Protein AF-A0AAV6B3M3-F1 (afdb_monomer_lite)

Secondary structure (DSSP, 8-state):
------------------PPPHHHHHHHHHHHHHTTS-SEEEPPPTT-B-TTT--BHHHHHHHHS--GGGTT--SS--EEE-SSTT-S--EEEEEHHHHHHHHTT--S-TTHHHHHHHHHHHHTTTTT---

Radius of gyration: 25.44 Å; chains: 1; bounding box: 55×63×88 Å

Structure (mmCIF, N/CA/C/O backbone):
data_AF-A0AAV6B3M3-F1
#
_entry.id   AF-A0AAV6B3M3-F1
#
loop_
_atom_site.group_PDB
_atom_site.id
_atom_site.type_symbol
_atom_site.label_atom_id
_atom_site.label_alt_id
_atom_site.label_comp_id
_atom_site.label_asym_id
_atom_site.label_entity_id
_atom_site.label_seq_id
_atom_site.pdbx_PDB_ins_code
_atom_site.Cartn_x
_atom_site.Cartn_y
_atom_site.Cartn_z
_atom_site.occupancy
_atom_site.B_iso_or_equiv
_atom_site.auth_seq_id
_atom_site.auth_comp_id
_atom_site.auth_asym_id
_atom_site.auth_atom_id
_atom_site.pdbx_PDB_model_num
ATOM 1 N N . MET A 1 1 ? -38.667 48.961 50.656 1.00 44.16 1 MET A N 1
ATOM 2 C CA . MET A 1 1 ? -38.191 49.709 49.470 1.00 44.16 1 MET A CA 1
ATOM 3 C C . MET A 1 1 ? -36.756 50.089 49.810 1.00 44.16 1 MET A C 1
ATOM 5 O O . MET A 1 1 ? -36.588 50.771 50.799 1.00 44.16 1 MET A O 1
ATOM 9 N N . SER A 1 2 ? -35.679 49.571 49.235 1.00 41.44 2 SER A N 1
ATOM 10 C CA . SER A 1 2 ? -35.444 49.052 47.895 1.00 41.44 2 SER A CA 1
ATOM 11 C C . SER A 1 2 ? -34.224 48.116 47.917 1.00 41.44 2 SER A C 1
ATOM 13 O O . SER A 1 2 ? -33.424 48.138 48.847 1.00 41.44 2 SER A O 1
ATOM 15 N N . ARG A 1 3 ? -34.159 47.268 46.889 1.00 46.53 3 ARG A N 1
ATOM 16 C CA . ARG A 1 3 ? -33.152 46.242 46.577 1.00 46.53 3 ARG A CA 1
ATOM 17 C C . ARG A 1 3 ? -31.728 46.810 46.548 1.00 46.53 3 ARG A C 1
ATOM 19 O O . ARG A 1 3 ? -31.573 47.942 46.113 1.00 46.53 3 ARG A O 1
ATOM 26 N N . THR A 1 4 ? -30.714 45.991 46.835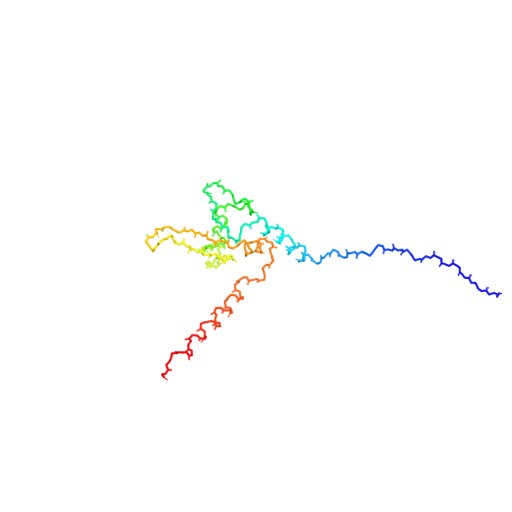 1.00 49.25 4 THR A N 1
ATOM 27 C CA . THR A 1 4 ? -29.681 45.622 45.841 1.00 49.25 4 THR A CA 1
ATOM 28 C C . THR A 1 4 ? -28.984 44.336 46.303 1.00 49.25 4 THR A C 1
ATOM 30 O O . THR A 1 4 ? -28.339 44.311 47.347 1.00 49.25 4 THR A O 1
ATOM 33 N N . SER A 1 5 ? -29.184 43.264 45.535 1.00 44.41 5 SER A N 1
ATOM 34 C CA . SER A 1 5 ? -28.518 41.970 45.676 1.00 44.41 5 SER A CA 1
ATOM 35 C C . SER A 1 5 ? -27.031 42.095 45.351 1.00 44.41 5 SER A C 1
ATOM 37 O O . SER A 1 5 ? -26.671 42.713 44.352 1.00 44.41 5 SER A O 1
ATOM 39 N N . ILE A 1 6 ? -26.185 41.468 46.163 1.00 54.38 6 ILE A N 1
ATOM 40 C CA . ILE A 1 6 ? -24.792 41.178 45.827 1.00 54.38 6 ILE A CA 1
ATOM 41 C C . ILE A 1 6 ? -24.769 39.690 45.481 1.00 54.38 6 ILE A C 1
ATOM 43 O O . ILE A 1 6 ? -24.697 38.845 46.369 1.00 54.38 6 ILE A O 1
ATOM 47 N N . GLU A 1 7 ? -24.913 39.368 44.199 1.00 45.56 7 GLU A N 1
ATOM 48 C CA . GLU A 1 7 ? -24.691 38.017 43.684 1.00 45.56 7 GLU A CA 1
ATOM 49 C C . GLU A 1 7 ? -23.317 38.005 43.012 1.00 45.56 7 GLU A C 1
ATOM 51 O O . GLU A 1 7 ? -23.137 38.468 41.891 1.00 45.56 7 GLU A O 1
ATOM 56 N N . HIS A 1 8 ? -22.317 37.528 43.750 1.00 45.47 8 HIS A N 1
ATOM 57 C CA . HIS A 1 8 ? -21.069 37.046 43.174 1.00 45.47 8 HIS A CA 1
ATOM 58 C C . HIS A 1 8 ? -21.278 35.570 42.849 1.00 45.47 8 HIS A C 1
ATOM 60 O O . HIS A 1 8 ? -21.115 34.725 43.725 1.00 45.47 8 HIS A O 1
ATOM 66 N N . THR A 1 9 ? -21.654 35.233 41.619 1.00 52.44 9 THR A N 1
ATOM 67 C CA . THR A 1 9 ? -21.505 33.865 41.106 1.00 52.44 9 THR A CA 1
ATOM 68 C C . THR A 1 9 ? -21.424 33.898 39.590 1.00 52.44 9 THR A C 1
ATOM 70 O O . THR A 1 9 ? -22.423 33.751 38.902 1.00 52.44 9 THR A O 1
ATOM 73 N N . GLU A 1 10 ? -20.214 34.022 39.063 1.00 44.97 10 GLU A N 1
ATOM 74 C CA . GLU A 1 10 ? -19.910 33.471 37.747 1.00 44.97 10 GLU A CA 1
ATOM 75 C C . GLU A 1 10 ? -18.698 32.571 37.943 1.00 44.97 10 GLU A C 1
ATOM 77 O O . GLU A 1 10 ? -17.552 33.011 38.042 1.00 44.97 10 GLU A O 1
ATOM 82 N N . GLY A 1 11 ? -18.998 31.285 38.145 1.00 43.50 11 GLY A N 1
ATOM 83 C CA . GLY A 1 11 ? -18.007 30.230 38.108 1.00 43.50 11 GLY A CA 1
ATOM 84 C C . GLY A 1 11 ? -17.273 30.326 36.782 1.00 43.50 11 GLY A C 1
ATOM 85 O O . GLY A 1 11 ? -17.884 30.232 35.720 1.00 43.50 11 GLY A O 1
ATOM 86 N N . ASN A 1 12 ? -15.962 30.525 36.861 1.00 48.09 12 ASN A N 1
ATOM 87 C CA . ASN A 1 12 ? -15.066 30.386 35.730 1.00 48.09 12 ASN A CA 1
ATOM 88 C C . ASN A 1 12 ? -15.020 28.887 35.401 1.00 48.09 12 ASN A C 1
ATOM 90 O O . ASN A 1 12 ? -14.160 28.146 35.876 1.00 48.09 12 ASN A O 1
ATOM 94 N N . GLY A 1 13 ? -16.064 28.423 34.714 1.00 46.06 13 GLY A N 1
ATOM 95 C CA . GLY A 1 13 ? -16.095 27.131 34.067 1.00 46.06 13 GLY A CA 1
ATOM 96 C C . GLY A 1 13 ? -14.973 27.149 33.055 1.00 46.06 13 GLY A C 1
ATOM 97 O O . GLY A 1 13 ? -15.051 27.861 32.055 1.00 46.06 13 GLY A O 1
ATOM 98 N N . ASP A 1 14 ? -13.918 26.412 33.388 1.00 50.50 14 ASP A N 1
ATOM 99 C CA . ASP A 1 14 ? -12.892 25.938 32.473 1.00 50.50 14 ASP A CA 1
ATOM 100 C C . ASP A 1 14 ? -13.512 25.777 31.077 1.00 50.50 14 ASP A C 1
ATOM 102 O O . ASP A 1 14 ? -14.523 25.064 30.959 1.00 50.50 14 ASP A O 1
ATOM 106 N N . PRO A 1 15 ? -13.026 26.496 30.042 1.00 53.00 15 PRO A N 1
ATOM 107 C CA . PRO A 1 15 ? -13.567 26.332 28.712 1.00 53.00 15 PRO A CA 1
ATOM 108 C C . PRO A 1 15 ? -13.314 24.879 28.371 1.00 53.00 15 PRO A C 1
ATOM 110 O O . PRO A 1 15 ? -12.180 24.494 28.110 1.00 53.00 15 PRO A O 1
ATOM 113 N N . THR A 1 16 ? -14.380 24.081 28.425 1.00 51.50 16 THR A N 1
ATOM 114 C CA . THR A 1 16 ? -14.425 22.730 27.898 1.00 51.50 16 THR A CA 1
ATOM 115 C C . THR A 1 16 ? -13.885 22.844 26.486 1.00 51.50 16 THR A C 1
ATOM 117 O O . THR A 1 16 ? -14.589 23.260 25.564 1.00 51.50 16 THR A O 1
ATOM 120 N N . ILE A 1 17 ? -12.590 22.560 26.341 1.00 54.56 17 ILE A N 1
ATOM 121 C CA . ILE A 1 17 ? -11.935 22.352 25.069 1.00 54.56 17 ILE A CA 1
ATOM 122 C C . ILE A 1 17 ? -12.658 21.117 24.580 1.00 54.56 17 ILE A C 1
ATOM 124 O O . ILE A 1 17 ? -12.358 20.004 25.017 1.00 54.56 17 ILE A O 1
ATOM 128 N N . ALA A 1 18 ? -13.708 21.333 23.784 1.00 54.00 18 ALA A N 1
ATOM 129 C CA . ALA A 1 18 ? -14.391 20.257 23.104 1.00 54.00 18 ALA A CA 1
ATOM 130 C C . ALA A 1 18 ? -13.275 19.379 22.535 1.00 54.00 18 ALA A C 1
ATOM 132 O O . ALA A 1 18 ? -12.373 19.931 21.886 1.00 54.00 18 ALA A O 1
ATOM 133 N N . PRO A 1 19 ? -13.242 18.070 22.860 1.00 57.53 19 PRO A N 1
ATOM 134 C CA . PRO A 1 19 ? -12.209 17.210 22.319 1.00 57.53 19 PRO A CA 1
ATOM 135 C C . PRO A 1 19 ? -12.196 17.471 20.813 1.00 57.53 19 PRO A C 1
ATOM 137 O O . PRO A 1 19 ? -13.285 17.551 20.227 1.00 57.53 19 PRO A O 1
ATOM 140 N N . PRO A 1 20 ? -11.017 17.706 20.204 1.00 58.81 20 PRO A N 1
ATOM 141 C CA . PRO A 1 20 ? -10.959 18.016 1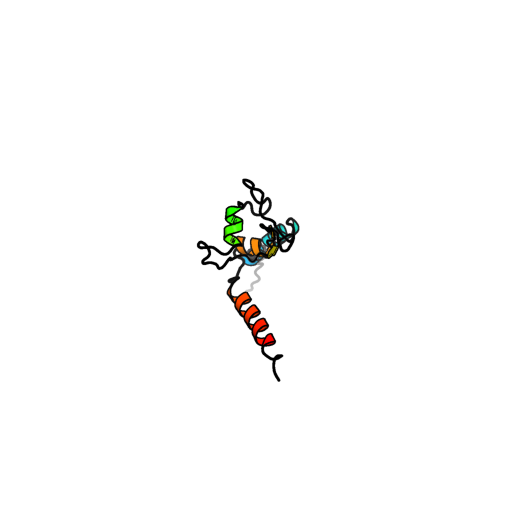8.788 1.00 58.81 20 PRO A CA 1
ATOM 142 C C . PRO A 1 20 ? -11.820 16.999 18.019 1.00 58.81 20 PRO A C 1
ATOM 144 O O . PRO A 1 20 ? -11.966 15.853 18.462 1.00 58.81 20 PRO A O 1
ATOM 147 N N . PRO A 1 21 ? -12.483 17.385 16.924 1.00 63.62 21 PRO A N 1
ATOM 148 C CA . PRO A 1 21 ? -13.224 16.408 16.139 1.00 63.62 21 PRO A CA 1
ATOM 149 C C . PRO A 1 21 ? -12.251 15.287 15.769 1.00 63.62 21 PRO A C 1
ATOM 151 O O . PRO A 1 21 ? -11.168 15.607 15.294 1.00 63.62 21 PRO A O 1
ATOM 154 N N . LEU A 1 22 ? -12.626 14.017 15.997 1.00 65.31 22 LEU A N 1
ATOM 155 C CA . LEU A 1 22 ? -11.762 12.814 15.940 1.00 65.31 22 LEU A CA 1
ATOM 156 C C . LEU A 1 22 ? -10.751 12.794 14.777 1.00 65.31 22 LEU A C 1
ATOM 158 O O . LEU A 1 22 ? -9.664 12.235 14.888 1.00 65.31 22 LEU A O 1
ATOM 162 N N . GLN A 1 23 ? -11.113 13.423 13.665 1.00 64.38 23 GLN A N 1
ATOM 163 C CA . GLN A 1 23 ? -10.295 13.615 12.478 1.00 64.38 23 GLN A CA 1
ATOM 164 C C . GLN A 1 23 ? -9.022 14.453 12.710 1.00 64.38 23 GLN A C 1
ATOM 166 O O . GLN A 1 23 ? -7.977 14.110 12.169 1.00 64.38 23 GLN A O 1
ATOM 171 N N . ILE A 1 24 ? -9.069 15.505 13.537 1.00 68.06 24 ILE A N 1
ATOM 172 C CA . ILE A 1 24 ? -7.904 16.332 13.894 1.00 68.06 24 ILE A CA 1
ATOM 173 C C . ILE A 1 24 ? -6.897 15.521 14.720 1.00 68.06 24 ILE A C 1
ATOM 175 O O . ILE A 1 24 ? -5.700 15.600 14.455 1.00 68.06 24 ILE A O 1
ATOM 179 N N . GLN A 1 25 ? -7.349 14.709 15.683 1.00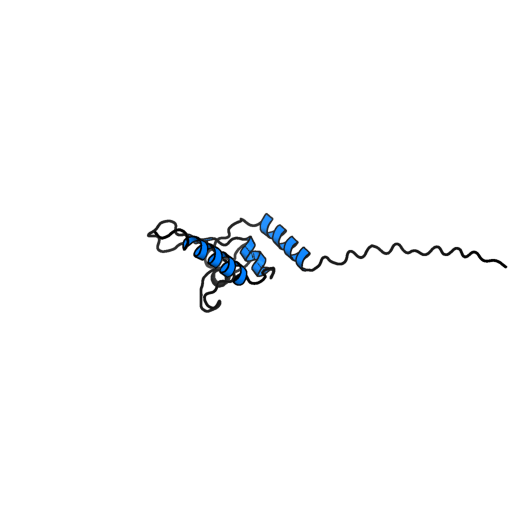 75.44 25 GLN A N 1
ATOM 180 C CA . GLN A 1 25 ? -6.445 13.838 16.447 1.00 75.44 25 GLN A CA 1
ATOM 181 C C . GLN A 1 25 ? -5.751 12.831 15.538 1.00 75.44 25 GLN A C 1
ATOM 183 O O . GLN A 1 25 ? -4.562 12.573 15.689 1.00 75.44 25 GLN A O 1
ATOM 188 N N . LEU A 1 26 ? -6.488 12.277 14.583 1.00 80.19 26 LEU A N 1
ATOM 189 C CA . LEU A 1 26 ? -6.001 11.223 13.710 1.00 80.19 26 LEU A CA 1
ATOM 190 C C . LEU A 1 26 ? -5.028 11.755 12.643 1.00 80.19 26 LEU A C 1
ATOM 192 O O . LEU A 1 26 ? -4.032 11.101 12.340 1.00 80.19 26 LEU A O 1
ATOM 196 N N . GLU A 1 27 ? -5.257 12.967 12.131 1.00 82.31 27 GLU A N 1
ATOM 197 C CA . GLU A 1 27 ? -4.282 13.701 11.308 1.00 82.31 27 GLU A CA 1
ATOM 198 C C . GLU A 1 27 ? -3.027 14.077 12.125 1.00 82.31 27 GLU A C 1
ATOM 200 O O . GLU A 1 27 ? -1.906 13.956 11.631 1.00 82.31 27 GLU A O 1
ATOM 205 N N . GLY A 1 28 ? -3.180 14.433 13.406 1.00 84.50 28 GLY A N 1
ATOM 206 C CA . GLY A 1 28 ? -2.048 14.636 14.315 1.00 84.50 28 GLY A CA 1
ATOM 207 C C . GLY A 1 28 ? -1.218 13.364 14.519 1.00 84.50 28 GLY A C 1
ATOM 208 O O . GLY A 1 28 ? 0.010 13.398 14.424 1.00 84.50 28 GLY A O 1
ATOM 209 N N . GLU A 1 29 ? -1.865 12.220 14.742 1.00 85.06 29 GLU A N 1
ATOM 210 C CA . GLU A 1 29 ? -1.198 10.915 14.835 1.00 85.06 29 GLU A CA 1
ATOM 211 C C . GLU A 1 29 ? -0.463 10.556 13.535 1.00 85.06 29 GLU A C 1
ATOM 213 O O . GLU A 1 29 ? 0.681 10.089 13.571 1.00 85.06 29 GLU A O 1
ATOM 218 N N . LEU A 1 30 ? -1.077 10.830 12.378 1.00 87.81 30 LEU A N 1
ATOM 219 C CA . LEU A 1 30 ? -0.440 10.652 11.077 1.00 87.81 30 LEU A CA 1
ATOM 220 C C . LEU A 1 30 ? 0.862 11.458 10.986 1.00 87.81 30 LEU A C 1
ATOM 222 O O . LEU A 1 30 ? 1.902 10.889 10.651 1.00 87.81 30 LEU A O 1
ATOM 226 N N . GLU A 1 31 ? 0.838 12.747 11.326 1.00 89.44 31 GLU A N 1
ATOM 227 C CA . GLU A 1 31 ? 2.028 13.606 11.299 1.00 89.44 31 GLU A CA 1
ATOM 228 C C . GLU A 1 31 ? 3.147 13.060 12.204 1.00 89.44 31 GLU A C 1
ATOM 230 O O . GLU A 1 31 ? 4.304 12.934 11.783 1.00 89.44 31 GLU A O 1
ATOM 235 N N . HIS A 1 32 ? 2.805 12.651 13.430 1.00 90.56 32 HIS A N 1
ATOM 236 C CA . HIS A 1 32 ? 3.762 12.089 14.389 1.00 90.56 32 HIS A CA 1
ATOM 237 C C . HIS A 1 32 ? 4.402 10.784 13.900 1.00 90.56 32 HIS A C 1
ATOM 239 O O . HIS A 1 32 ? 5.581 10.515 14.174 1.00 90.56 32 HIS A O 1
ATOM 245 N N . VAL A 1 33 ? 3.646 9.944 13.192 1.00 89.56 33 VAL A N 1
ATOM 246 C CA . VAL A 1 33 ? 4.176 8.724 12.575 1.00 89.56 33 VAL A CA 1
ATOM 247 C C . VAL A 1 33 ? 5.075 9.068 11.389 1.00 89.56 33 VAL A C 1
ATOM 249 O O . VAL A 1 33 ? 6.197 8.561 11.317 1.00 89.56 33 VAL A O 1
ATOM 252 N N . LEU A 1 34 ? 4.639 9.956 10.492 1.00 91.25 34 LEU A N 1
ATOM 253 C CA . LEU A 1 34 ? 5.398 10.328 9.293 1.00 91.25 34 LEU A CA 1
ATOM 254 C C . LEU A 1 34 ? 6.723 11.013 9.620 1.00 91.25 34 LEU A C 1
ATOM 256 O O . LEU A 1 34 ? 7.719 10.739 8.960 1.00 91.25 34 LEU A O 1
ATOM 260 N N . LYS A 1 35 ? 6.787 11.806 10.693 1.00 94.00 35 LYS A N 1
ATOM 261 C CA . LYS A 1 35 ? 8.036 12.427 11.159 1.00 94.00 35 LYS A CA 1
ATOM 262 C C . LYS A 1 35 ? 9.118 11.412 11.552 1.00 94.00 35 LYS A C 1
ATOM 264 O O . LYS A 1 35 ? 10.305 11.717 11.482 1.00 94.00 35 LYS A O 1
ATOM 269 N N . ARG A 1 36 ? 8.722 10.211 11.987 1.00 92.69 36 ARG A N 1
ATOM 270 C CA . ARG A 1 36 ? 9.633 9.138 12.436 1.00 92.69 36 ARG A CA 1
ATOM 271 C C . ARG A 1 36 ? 9.861 8.061 11.377 1.00 92.69 36 ARG A C 1
ATOM 273 O O . ARG A 1 36 ? 10.709 7.192 11.565 1.00 92.69 36 ARG A O 1
ATOM 280 N N . CYS A 1 37 ? 9.103 8.098 10.287 1.00 91.69 37 CYS A N 1
ATOM 281 C CA . CYS A 1 37 ? 9.081 7.087 9.243 1.00 91.69 37 CYS A CA 1
ATOM 282 C C . CYS A 1 37 ? 9.771 7.622 7.977 1.00 91.69 37 CYS A C 1
ATOM 284 O O . CYS A 1 37 ? 9.589 8.787 7.629 1.00 91.69 37 CYS A O 1
ATOM 286 N N . PRO A 1 38 ? 10.548 6.812 7.237 1.00 95.12 38 PRO A N 1
ATOM 287 C CA . PRO A 1 38 ? 11.028 7.236 5.929 1.00 95.12 38 PRO A CA 1
ATOM 288 C C . PRO A 1 38 ? 9.848 7.491 4.969 1.00 95.12 38 PRO A C 1
ATOM 290 O O . PRO A 1 38 ? 8.821 6.817 5.065 1.00 95.12 38 PRO A O 1
ATOM 293 N N . PRO A 1 39 ? 10.003 8.386 3.975 1.00 93.88 39 PRO A N 1
ATOM 294 C CA . PRO A 1 39 ? 8.923 8.732 3.044 1.00 93.88 39 PRO A CA 1
ATOM 295 C C . PRO A 1 39 ? 8.443 7.532 2.219 1.00 93.88 39 PRO A C 1
ATOM 297 O O . PRO A 1 39 ? 7.271 7.447 1.854 1.00 93.88 39 PRO A O 1
ATOM 300 N N . PHE A 1 40 ? 9.343 6.580 1.955 1.00 95.06 40 PHE A N 1
ATOM 301 C CA . PHE A 1 40 ? 9.030 5.325 1.288 1.00 95.06 40 PHE A CA 1
ATOM 302 C C . PHE A 1 40 ? 9.433 4.144 2.162 1.00 95.06 40 PHE A C 1
ATOM 304 O O . PHE A 1 40 ? 10.597 3.969 2.524 1.00 95.06 40 PHE A O 1
ATOM 311 N N . LEU A 1 41 ? 8.457 3.291 2.435 1.00 94.56 41 LEU A N 1
ATOM 312 C CA . LEU A 1 41 ? 8.630 2.001 3.065 1.00 94.56 41 LEU A CA 1
ATOM 313 C C . LEU A 1 41 ? 8.902 0.929 2.017 1.00 94.56 41 LEU A C 1
ATOM 315 O O . LEU A 1 41 ? 8.408 0.963 0.890 1.00 94.56 41 LEU A O 1
ATOM 319 N N . THR A 1 42 ? 9.686 -0.059 2.418 1.00 94.56 42 THR A N 1
ATOM 320 C CA . THR A 1 42 ? 9.977 -1.240 1.609 1.00 94.56 42 THR A CA 1
ATOM 321 C C . THR A 1 42 ? 9.352 -2.451 2.279 1.00 94.56 42 THR A C 1
ATOM 323 O O . THR A 1 42 ? 9.073 -2.435 3.481 1.00 94.56 42 THR A O 1
ATOM 326 N N . LEU A 1 43 ? 9.098 -3.511 1.511 1.00 93.81 43 LEU A N 1
ATOM 327 C CA . LEU A 1 43 ? 8.600 -4.741 2.115 1.00 93.81 43 LEU A CA 1
ATOM 328 C C . LEU A 1 43 ? 9.636 -5.299 3.101 1.00 93.81 43 LEU A C 1
ATOM 330 O O . LEU A 1 43 ? 10.812 -5.407 2.741 1.00 93.81 43 LEU A O 1
ATOM 334 N N . PRO A 1 44 ? 9.211 -5.715 4.307 1.00 93.06 44 PRO A N 1
ATOM 335 C CA . PRO A 1 44 ? 10.115 -6.327 5.262 1.00 93.06 44 PRO A CA 1
ATOM 336 C C . PRO A 1 44 ? 10.715 -7.626 4.699 1.00 93.06 44 PRO A C 1
ATOM 338 O O . PRO A 1 44 ? 10.193 -8.252 3.757 1.00 93.06 44 PRO A O 1
ATOM 341 N N . LYS A 1 45 ? 11.838 -8.046 5.290 1.00 89.31 45 LYS A N 1
ATOM 342 C CA . LYS A 1 45 ? 12.428 -9.357 5.010 1.00 89.31 45 LYS A CA 1
ATOM 343 C C . LYS A 1 45 ? 11.414 -10.457 5.343 1.00 89.31 45 LYS A C 1
ATOM 345 O O . LYS A 1 45 ? 10.425 -10.244 6.047 1.00 89.31 45 LYS A O 1
ATOM 350 N N . ALA A 1 46 ? 11.620 -11.637 4.764 1.00 86.88 46 ALA A N 1
ATOM 351 C CA . ALA A 1 46 ? 10.789 -12.784 5.102 1.00 86.88 46 ALA A CA 1
ATOM 352 C C . ALA A 1 46 ? 10.813 -13.003 6.624 1.00 86.88 46 ALA A C 1
ATOM 354 O O . ALA A 1 46 ? 11.861 -12.846 7.246 1.00 86.88 46 ALA A O 1
ATOM 355 N N . LEU A 1 47 ? 9.653 -13.331 7.199 1.00 87.62 47 LEU A N 1
ATOM 356 C CA . LEU A 1 47 ? 9.462 -13.578 8.634 1.00 87.62 47 LEU A CA 1
ATOM 357 C C . LEU A 1 47 ? 9.699 -12.371 9.566 1.00 87.62 47 LEU A C 1
ATOM 359 O O . LEU A 1 47 ? 9.603 -12.530 10.778 1.00 87.62 47 LEU A O 1
ATOM 363 N N . THR A 1 48 ? 9.933 -11.161 9.043 1.00 92.94 48 THR A N 1
ATOM 364 C CA . THR A 1 48 ? 10.023 -9.940 9.861 1.00 92.94 48 THR A CA 1
ATOM 365 C C . THR A 1 48 ? 8.797 -9.045 9.669 1.00 92.94 48 THR A C 1
ATOM 367 O O . THR A 1 48 ? 8.133 -9.076 8.628 1.00 92.94 48 THR A O 1
ATOM 370 N N . ARG A 1 49 ? 8.493 -8.218 10.674 1.00 94.81 49 ARG A N 1
ATOM 371 C CA . ARG A 1 49 ? 7.434 -7.197 10.603 1.00 94.81 49 ARG A CA 1
ATOM 372 C C . ARG A 1 49 ? 8.008 -5.845 10.196 1.00 94.81 49 ARG A C 1
ATOM 374 O O . ARG A 1 49 ? 9.200 -5.596 10.364 1.00 94.81 49 ARG A O 1
ATOM 381 N N . CYS A 1 50 ? 7.169 -4.983 9.628 1.00 92.38 50 CYS A N 1
ATOM 382 C CA . CYS A 1 50 ? 7.544 -3.593 9.394 1.00 92.38 50 CYS A CA 1
ATOM 383 C C . CYS A 1 50 ? 7.710 -2.876 10.747 1.00 92.38 50 CYS A C 1
ATOM 385 O O . CYS A 1 50 ? 6.781 -2.935 11.549 1.00 92.38 50 CYS A O 1
ATOM 387 N N . PRO A 1 51 ? 8.831 -2.182 11.010 1.00 90.88 51 PRO A N 1
ATOM 388 C CA . PRO A 1 51 ? 9.047 -1.513 12.295 1.00 90.88 51 PRO A CA 1
ATOM 389 C C . PRO A 1 51 ? 8.085 -0.341 12.539 1.00 90.88 51 PRO A C 1
ATOM 391 O O . PRO A 1 51 ? 7.870 0.027 13.686 1.00 90.88 51 PRO A O 1
ATOM 394 N N . PHE A 1 52 ? 7.490 0.223 11.481 1.00 92.06 52 PHE A N 1
ATOM 395 C CA . PHE A 1 52 ? 6.605 1.387 11.582 1.00 92.06 52 PHE A CA 1
ATOM 396 C C . PHE A 1 52 ? 5.118 1.012 11.602 1.00 92.06 52 PHE A C 1
ATOM 398 O O . PHE A 1 52 ? 4.362 1.582 12.375 1.00 92.06 52 PHE A O 1
ATOM 405 N N . SER A 1 53 ? 4.682 0.055 10.773 1.00 89.62 53 SER A N 1
ATOM 406 C CA . SER A 1 53 ? 3.267 -0.355 10.703 1.00 89.62 53 SER A CA 1
ATOM 407 C C . SER A 1 53 ? 2.950 -1.650 11.450 1.00 89.62 53 SER A C 1
ATOM 409 O O . SER A 1 53 ? 1.788 -2.026 11.555 1.00 89.62 53 SER A O 1
ATOM 411 N N . ASN A 1 54 ? 3.966 -2.384 11.919 1.00 93.00 54 ASN A N 1
ATOM 412 C CA . ASN A 1 54 ? 3.849 -3.710 12.545 1.00 93.00 54 ASN A CA 1
ATOM 413 C C . ASN A 1 54 ? 3.172 -4.793 11.663 1.00 93.00 54 ASN A C 1
ATOM 415 O O . ASN A 1 54 ? 2.930 -5.930 12.087 1.00 93.00 54 ASN A O 1
ATOM 419 N N . LEU A 1 55 ? 2.908 -4.479 10.391 1.00 93.19 55 LEU A N 1
ATOM 420 C CA . LEU A 1 55 ? 2.330 -5.411 9.432 1.00 93.19 55 LEU A CA 1
ATOM 421 C C . LEU A 1 55 ? 3.377 -6.419 8.958 1.00 93.19 55 LEU A C 1
ATOM 423 O O . LEU A 1 55 ? 4.567 -6.118 8.807 1.00 93.19 55 LEU A O 1
ATOM 427 N N . SER A 1 56 ? 2.911 -7.641 8.707 1.00 94.38 56 SER A N 1
ATOM 428 C CA . SER A 1 56 ? 3.717 -8.667 8.055 1.00 94.38 56 SER A CA 1
ATOM 429 C C . SER A 1 56 ? 3.936 -8.318 6.583 1.00 94.38 56 SER A C 1
ATOM 431 O O . SER A 1 56 ? 3.203 -7.526 5.985 1.00 94.38 56 SER A O 1
ATOM 433 N N . ARG A 1 57 ? 4.925 -8.967 5.963 1.00 94.19 57 ARG A N 1
ATOM 434 C CA . ARG A 1 57 ? 5.149 -8.856 4.518 1.00 94.19 57 ARG A CA 1
ATOM 435 C C . ARG A 1 57 ? 3.890 -9.189 3.712 1.00 94.19 57 ARG A C 1
ATOM 437 O O . ARG A 1 57 ? 3.569 -8.452 2.790 1.00 94.19 57 ARG A O 1
ATOM 444 N N . THR A 1 58 ? 3.194 -10.274 4.056 1.00 92.25 58 THR A N 1
ATOM 445 C CA . THR A 1 58 ? 1.967 -10.696 3.362 1.00 92.25 58 THR A CA 1
ATOM 446 C C . THR A 1 58 ? 0.863 -9.660 3.517 1.00 92.25 58 THR A C 1
ATOM 448 O O . THR A 1 58 ? 0.268 -9.279 2.516 1.00 92.25 58 THR A O 1
ATOM 451 N N . GLY A 1 59 ? 0.664 -9.132 4.730 1.00 92.44 59 GLY A N 1
ATOM 452 C CA . GLY A 1 59 ? -0.322 -8.077 4.969 1.00 92.44 59 GLY A CA 1
ATOM 453 C C . GLY A 1 59 ? -0.037 -6.827 4.136 1.00 92.44 59 GLY A C 1
ATOM 454 O O . GLY A 1 59 ? -0.929 -6.314 3.476 1.00 92.44 59 GLY A O 1
ATOM 455 N N . LEU A 1 60 ? 1.223 -6.383 4.065 1.00 93.88 60 LEU A N 1
ATOM 456 C CA . LEU A 1 60 ? 1.592 -5.254 3.203 1.00 93.88 60 LEU A CA 1
ATOM 457 C C . LEU A 1 60 ? 1.382 -5.550 1.715 1.00 93.88 60 LEU A C 1
ATOM 459 O O . LEU A 1 60 ? 0.929 -4.673 0.988 1.00 93.88 60 LEU A O 1
ATOM 463 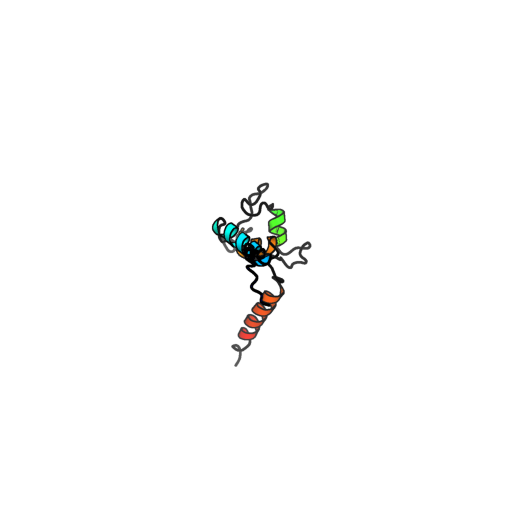N N . VAL A 1 61 ? 1.691 -6.766 1.253 1.00 93.62 61 VAL A N 1
ATOM 464 C CA . VAL A 1 61 ? 1.473 -7.164 -0.147 1.00 93.62 61 VAL A CA 1
ATOM 465 C C . VAL A 1 61 ? -0.011 -7.120 -0.511 1.00 93.62 61 VAL A C 1
ATOM 467 O O . VAL A 1 61 ? -0.340 -6.618 -1.581 1.00 93.62 61 VAL A O 1
ATOM 470 N N . GLU A 1 62 ? -0.904 -7.572 0.370 1.00 92.62 62 GLU A N 1
ATOM 471 C CA . GLU A 1 62 ? -2.357 -7.533 0.139 1.00 92.62 62 GLU A CA 1
ATOM 472 C C . GLU A 1 62 ? -2.903 -6.105 -0.020 1.00 92.62 62 GLU A C 1
ATOM 474 O O . GLU A 1 62 ? -3.868 -5.891 -0.756 1.00 92.62 62 GLU A O 1
ATOM 479 N N . LEU A 1 63 ? -2.260 -5.120 0.613 1.00 91.69 63 LEU A N 1
ATOM 480 C CA . LEU A 1 63 ? -2.653 -3.712 0.515 1.00 91.69 63 LEU A CA 1
ATOM 481 C C . LEU A 1 63 ? -2.159 -3.025 -0.763 1.00 91.69 63 LEU A C 1
ATOM 483 O O . LEU A 1 63 ? -2.796 -2.078 -1.220 1.00 91.69 63 LEU A O 1
ATOM 487 N N . ILE A 1 64 ? -1.033 -3.472 -1.326 1.00 93.56 64 ILE A N 1
ATOM 488 C CA . ILE A 1 64 ? -0.330 -2.740 -2.396 1.00 93.56 64 ILE A CA 1
ATOM 489 C C . ILE A 1 64 ? -0.341 -3.436 -3.756 1.00 93.56 64 ILE A C 1
ATOM 491 O O . ILE A 1 64 ? -0.213 -2.776 -4.786 1.00 93.56 64 ILE A O 1
ATOM 495 N N . ALA A 1 65 ? -0.442 -4.764 -3.776 1.00 91.50 65 ALA A N 1
ATOM 496 C CA . ALA A 1 65 ? -0.411 -5.549 -4.999 1.00 91.50 65 ALA A CA 1
ATOM 497 C C . ALA A 1 65 ? -1.837 -5.944 -5.400 1.00 91.50 65 ALA A C 1
ATOM 499 O O . ALA A 1 65 ? -2.623 -6.341 -4.539 1.00 91.50 65 ALA A O 1
ATOM 500 N N . PRO A 1 66 ? -2.195 -5.882 -6.691 1.00 90.31 66 PRO A N 1
ATOM 501 C CA . PRO A 1 66 ? -3.494 -6.358 -7.146 1.00 90.31 66 PRO A CA 1
ATOM 502 C C . PRO A 1 66 ? -3.613 -7.869 -6.914 1.00 90.31 66 PRO A C 1
ATOM 504 O O . PRO A 1 66 ? -2.723 -8.636 -7.286 1.00 90.31 66 PRO A O 1
ATOM 507 N N . GLY A 1 67 ? -4.720 -8.305 -6.319 1.00 88.25 67 GLY A N 1
ATOM 508 C CA . GLY A 1 67 ? -4.993 -9.718 -6.097 1.00 88.25 67 GLY A CA 1
ATOM 509 C C . GLY A 1 67 ? -6.454 -10.002 -5.745 1.00 88.25 67 GLY A C 1
ATOM 510 O O . GLY A 1 67 ? -7.249 -9.077 -5.578 1.00 88.25 67 GLY A O 1
ATOM 511 N N . PRO A 1 68 ? -6.828 -11.282 -5.586 1.00 87.31 68 PRO A N 1
ATOM 512 C CA . PRO A 1 68 ? -8.218 -11.667 -5.343 1.00 87.31 68 PRO A CA 1
ATOM 513 C C . PRO A 1 68 ? -8.823 -11.017 -4.093 1.00 87.31 68 PRO A C 1
ATOM 515 O O . PRO A 1 68 ? -9.977 -10.612 -4.105 1.00 87.31 68 PRO A O 1
ATOM 518 N N . ARG A 1 69 ? -8.028 -10.848 -3.028 1.00 82.12 69 ARG A N 1
ATOM 519 C CA . ARG A 1 69 ? -8.497 -10.300 -1.741 1.00 82.12 69 ARG A CA 1
ATOM 520 C C . ARG A 1 69 ? -8.854 -8.816 -1.786 1.00 82.12 69 ARG A C 1
ATOM 522 O O . ARG A 1 69 ? -9.576 -8.354 -0.915 1.00 82.12 69 ARG A O 1
ATOM 529 N N . ASN A 1 70 ? -8.351 -8.082 -2.777 1.00 85.69 70 ASN A N 1
ATOM 530 C CA . ASN A 1 70 ? -8.666 -6.670 -2.982 1.00 85.69 70 ASN A CA 1
ATOM 531 C C . ASN A 1 70 ? -9.402 -6.426 -4.307 1.00 85.69 70 ASN A C 1
ATOM 533 O O . ASN A 1 70 ? -9.391 -5.309 -4.814 1.00 85.69 70 ASN A O 1
ATOM 537 N N . ASN A 1 71 ? -10.024 -7.457 -4.896 1.00 87.88 71 ASN A N 1
ATOM 538 C CA . ASN A 1 71 ? -10.695 -7.377 -6.200 1.00 87.88 71 ASN A CA 1
ATOM 539 C C . ASN A 1 71 ? -9.803 -6.769 -7.297 1.00 87.88 71 ASN A C 1
ATOM 541 O O . ASN A 1 71 ? -10.280 -6.035 -8.163 1.00 87.88 71 ASN A O 1
ATOM 545 N N . PHE A 1 72 ? -8.496 -7.042 -7.230 1.00 87.44 72 PHE A N 1
ATOM 546 C CA . PHE A 1 72 ? -7.469 -6.468 -8.103 1.00 87.44 72 PHE A CA 1
ATOM 547 C C . PHE A 1 72 ? -7.392 -4.928 -8.069 1.00 87.44 72 PHE A C 1
ATOM 549 O O . PHE A 1 72 ? -6.852 -4.309 -8.986 1.00 87.44 72 PHE A O 1
ATOM 556 N N . LYS A 1 73 ? -7.894 -4.304 -6.999 1.00 87.38 73 LYS A N 1
ATOM 557 C CA . LYS A 1 73 ? -7.883 -2.861 -6.741 1.00 87.38 73 LYS A CA 1
ATOM 558 C C . LYS A 1 73 ? -7.171 -2.608 -5.408 1.00 87.38 73 LYS A C 1
ATOM 560 O O . LYS A 1 73 ? -7.826 -2.556 -4.368 1.00 87.38 73 LYS A O 1
ATOM 565 N N . PRO A 1 74 ? -5.831 -2.498 -5.406 1.00 88.75 74 PRO A N 1
ATOM 566 C CA . PRO A 1 74 ? -5.093 -2.304 -4.168 1.00 88.75 74 PRO A CA 1
ATOM 567 C C . PRO A 1 74 ? -5.506 -0.980 -3.503 1.00 88.75 74 PRO A C 1
ATOM 569 O O . PRO A 1 74 ? -5.482 0.059 -4.171 1.00 88.75 74 PRO A O 1
ATOM 572 N N . PRO A 1 75 ? -5.878 -0.992 -2.210 1.00 89.19 75 PRO A N 1
ATOM 573 C CA . PRO A 1 75 ? -6.293 0.217 -1.501 1.00 89.19 75 PRO A CA 1
ATOM 574 C C . PRO A 1 75 ? -5.146 1.214 -1.303 1.00 89.19 75 PRO A C 1
ATOM 576 O O . PRO A 1 75 ? -5.383 2.419 -1.234 1.00 89.19 75 PRO A O 1
ATOM 579 N N . VAL A 1 76 ? -3.899 0.733 -1.246 1.00 91.31 76 VAL A N 1
ATOM 580 C CA . VAL A 1 76 ? -2.706 1.562 -1.059 1.00 91.31 76 VAL A CA 1
ATOM 581 C C . VAL A 1 76 ? -1.879 1.551 -2.338 1.00 91.31 76 VAL A C 1
ATOM 583 O O . VAL A 1 76 ? -1.399 0.513 -2.791 1.00 91.31 76 VAL A O 1
ATOM 586 N N . LYS A 1 77 ? -1.659 2.728 -2.925 1.00 88.88 77 LYS A N 1
ATOM 587 C CA . LYS A 1 77 ? -0.794 2.849 -4.104 1.00 88.88 77 LYS A CA 1
ATOM 588 C C . LYS A 1 77 ? 0.663 2.650 -3.718 1.00 88.88 77 LYS A C 1
ATOM 590 O O . LYS A 1 77 ? 1.161 3.322 -2.820 1.00 88.88 77 LYS A O 1
ATOM 595 N N . ALA A 1 78 ? 1.356 1.797 -4.462 1.00 92.38 78 ALA A N 1
ATOM 596 C CA . ALA A 1 78 ? 2.790 1.590 -4.337 1.00 92.38 78 ALA A CA 1
ATOM 597 C C . ALA A 1 78 ? 3.458 1.542 -5.713 1.00 92.38 78 ALA A C 1
ATOM 599 O O . ALA A 1 78 ? 2.826 1.263 -6.733 1.00 92.38 78 ALA A O 1
ATOM 600 N N . ILE A 1 79 ? 4.760 1.801 -5.727 1.00 93.62 79 ILE A N 1
ATOM 601 C CA . ILE A 1 79 ? 5.582 1.789 -6.934 1.00 93.62 79 ILE A CA 1
ATOM 602 C C . ILE A 1 79 ? 6.372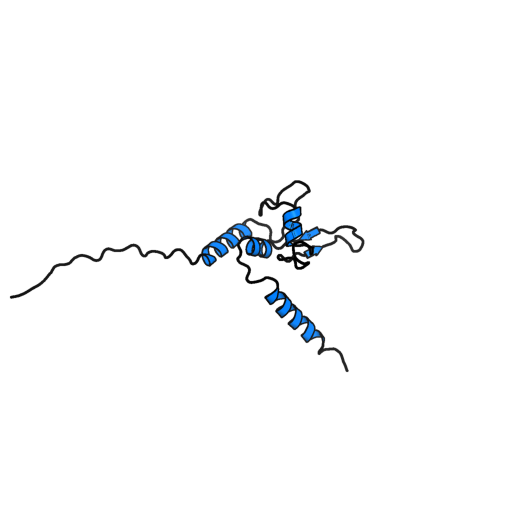 0.484 -6.955 1.00 93.62 79 ILE A C 1
ATOM 604 O O . ILE A 1 79 ? 7.138 0.200 -6.035 1.00 93.62 79 ILE A O 1
ATOM 608 N N . TYR A 1 80 ? 6.225 -0.301 -8.019 1.00 93.81 80 TYR A N 1
ATOM 609 C CA . TYR A 1 80 ? 7.060 -1.476 -8.245 1.00 93.81 80 TYR A CA 1
ATOM 610 C C . TYR A 1 80 ? 8.258 -1.105 -9.117 1.00 93.81 80 TYR A C 1
ATOM 612 O O . TYR A 1 80 ? 8.110 -0.813 -10.304 1.00 93.81 80 TYR A O 1
ATOM 620 N N . LYS A 1 81 ? 9.459 -1.113 -8.534 1.00 93.50 81 LYS A N 1
ATOM 621 C CA . LYS A 1 81 ? 10.697 -0.739 -9.223 1.00 93.50 81 LYS A CA 1
ATOM 622 C C . LYS A 1 81 ? 11.597 -1.952 -9.412 1.00 93.50 81 LYS A C 1
ATOM 624 O O . LYS A 1 81 ? 11.983 -2.616 -8.454 1.00 93.50 81 LYS A O 1
ATOM 629 N N . LYS A 1 82 ? 11.977 -2.224 -10.657 1.00 94.69 82 LYS A N 1
ATOM 630 C CA . LYS A 1 82 ? 13.038 -3.182 -10.986 1.00 94.69 82 LYS A CA 1
ATOM 631 C C . LYS A 1 82 ? 14.385 -2.463 -11.025 1.00 94.69 82 LYS A C 1
ATOM 633 O O . LYS A 1 82 ? 14.449 -1.319 -11.467 1.00 94.69 82 LYS A O 1
ATOM 638 N N . ALA A 1 83 ? 15.452 -3.133 -10.589 1.00 91.12 83 ALA A N 1
ATOM 639 C CA . ALA A 1 83 ? 16.804 -2.568 -10.644 1.00 91.12 83 ALA A CA 1
ATOM 640 C C . ALA A 1 83 ? 17.269 -2.320 -12.092 1.00 91.12 83 ALA A C 1
ATOM 642 O O . ALA A 1 83 ? 17.939 -1.334 -12.368 1.00 91.12 83 ALA A O 1
ATOM 643 N N . HIS A 1 84 ? 16.877 -3.199 -13.018 1.00 93.81 84 HIS A N 1
ATOM 644 C CA . HIS A 1 84 ? 17.128 -3.085 -14.455 1.00 93.81 84 HIS A CA 1
ATOM 645 C C . HIS A 1 84 ? 16.029 -3.817 -15.246 1.00 93.81 84 HIS A C 1
ATOM 647 O O . HIS A 1 84 ? 15.259 -4.597 -14.678 1.00 93.81 84 HIS A O 1
ATOM 653 N N . LYS A 1 85 ? 15.959 -3.590 -16.566 1.00 90.69 85 LYS A N 1
ATOM 654 C CA . LYS A 1 85 ? 14.897 -4.105 -17.458 1.00 90.69 85 LYS A CA 1
ATOM 655 C C . LYS A 1 85 ? 14.705 -5.627 -17.371 1.00 90.69 85 LYS A C 1
ATOM 657 O O . LYS A 1 85 ? 13.574 -6.105 -17.354 1.00 90.69 85 LYS A O 1
ATOM 662 N N . HIS A 1 86 ? 15.806 -6.369 -17.275 1.00 94.19 86 HIS A N 1
ATOM 663 C CA . HIS A 1 86 ? 15.825 -7.837 -17.256 1.00 94.19 86 HIS A CA 1
ATOM 664 C C . HIS A 1 86 ? 15.725 -8.450 -15.852 1.00 94.19 86 HIS A C 1
ATOM 666 O O . HIS A 1 86 ? 15.756 -9.672 -15.714 1.00 94.19 86 HIS A O 1
ATOM 672 N N . ALA A 1 87 ? 15.575 -7.630 -14.806 1.00 94.31 87 ALA A N 1
ATOM 673 C CA . ALA A 1 87 ? 15.468 -8.146 -13.452 1.00 94.31 87 ALA A CA 1
ATOM 674 C C . ALA A 1 87 ? 14.180 -8.971 -13.304 1.00 94.31 87 ALA A C 1
ATOM 676 O O . ALA A 1 87 ? 13.067 -8.505 -13.592 1.00 94.31 87 ALA A O 1
ATOM 677 N N . GLN A 1 88 ? 14.339 -10.200 -12.814 1.00 92.81 88 GLN A N 1
ATOM 678 C CA . GLN A 1 88 ? 13.229 -11.126 -12.582 1.00 92.81 88 GLN A CA 1
ATOM 679 C C . GLN A 1 88 ? 12.294 -10.618 -11.480 1.00 92.81 88 GLN A C 1
ATOM 681 O O . GLN A 1 88 ? 11.078 -10.772 -11.559 1.00 92.81 88 GLN A O 1
ATOM 686 N N . ARG A 1 89 ? 12.856 -9.952 -10.466 1.00 89.88 89 ARG A N 1
ATOM 687 C CA . ARG A 1 89 ? 12.118 -9.396 -9.330 1.00 89.88 89 ARG A CA 1
ATOM 688 C C . ARG A 1 89 ? 12.467 -7.929 -9.130 1.00 89.88 89 ARG A C 1
ATOM 690 O O . ARG A 1 89 ? 13.596 -7.504 -9.358 1.00 89.88 89 ARG A O 1
ATOM 697 N N . GLY A 1 90 ? 11.464 -7.168 -8.725 1.00 92.56 90 GLY A N 1
ATOM 698 C CA . GLY A 1 90 ? 11.582 -5.784 -8.306 1.00 92.56 90 GLY A CA 1
ATOM 699 C C . GLY A 1 90 ? 11.297 -5.632 -6.819 1.00 92.56 90 GLY A C 1
ATOM 700 O O . GLY A 1 90 ? 11.009 -6.596 -6.104 1.00 92.56 90 GLY A O 1
ATOM 701 N N . GLN A 1 91 ? 11.367 -4.389 -6.376 1.00 93.25 91 GLN A N 1
ATOM 702 C CA . GLN A 1 91 ? 11.092 -3.964 -5.021 1.00 93.25 91 GLN A CA 1
ATOM 703 C C . GLN A 1 91 ? 9.880 -3.039 -5.020 1.00 93.25 91 GLN A C 1
ATOM 705 O O . GLN A 1 91 ? 9.746 -2.163 -5.874 1.00 93.25 91 GLN A O 1
ATOM 710 N N . TRP A 1 92 ? 9.001 -3.242 -4.046 1.00 95.12 92 TRP A N 1
ATOM 711 C CA . TRP A 1 92 ? 7.891 -2.338 -3.786 1.00 95.12 92 TRP A CA 1
ATOM 712 C C . TRP A 1 92 ? 8.364 -1.164 -2.931 1.00 95.12 92 TRP A C 1
ATOM 714 O O . TRP A 1 92 ? 9.021 -1.367 -1.907 1.00 95.12 92 TRP A O 1
ATOM 724 N N . LEU A 1 93 ? 8.013 0.042 -3.367 1.00 96.12 93 LEU A N 1
ATOM 725 C CA . LEU A 1 93 ? 8.177 1.296 -2.646 1.00 96.12 93 LEU A CA 1
ATOM 726 C C . LEU A 1 93 ? 6.784 1.809 -2.285 1.00 96.12 93 LEU A C 1
ATOM 728 O O . LEU A 1 93 ? 5.990 2.148 -3.163 1.00 96.12 93 LEU A O 1
ATOM 732 N N . ILE A 1 94 ? 6.485 1.817 -0.994 1.00 95.12 94 ILE A N 1
ATOM 733 C CA . ILE A 1 94 ? 5.177 2.149 -0.436 1.00 95.12 94 ILE A CA 1
ATOM 734 C C . ILE A 1 94 ? 5.295 3.546 0.179 1.00 95.12 94 ILE A C 1
ATOM 736 O O . ILE A 1 94 ? 6.068 3.697 1.123 1.00 95.12 94 ILE A O 1
ATOM 740 N N . PRO A 1 95 ? 4.595 4.575 -0.319 1.00 94.81 95 PRO A N 1
ATOM 741 C CA . PRO A 1 95 ? 4.588 5.877 0.336 1.00 94.81 95 PRO A CA 1
ATOM 742 C C . PRO A 1 95 ? 4.039 5.740 1.762 1.00 94.81 95 PRO A C 1
ATOM 744 O O . PRO A 1 95 ? 2.972 5.160 1.965 1.00 94.81 95 PRO A O 1
ATOM 747 N N . ALA A 1 96 ? 4.776 6.234 2.758 1.00 94.38 96 ALA A N 1
ATOM 748 C CA . ALA A 1 96 ? 4.375 6.099 4.158 1.00 94.38 96 ALA A CA 1
ATOM 749 C C . ALA A 1 96 ? 3.035 6.798 4.424 1.00 94.38 96 ALA A C 1
ATOM 751 O O . ALA A 1 96 ? 2.160 6.228 5.069 1.00 94.38 96 ALA A O 1
ATOM 752 N N . GLU A 1 97 ? 2.848 7.988 3.856 1.00 91.56 97 GLU A N 1
ATOM 753 C CA . GLU A 1 97 ? 1.625 8.780 3.996 1.00 91.56 97 GLU A CA 1
ATOM 754 C C . GLU A 1 97 ? 0.383 8.023 3.523 1.00 91.56 97 GLU A C 1
ATOM 756 O O . GLU A 1 97 ? -0.580 7.897 4.275 1.00 91.56 97 GLU A O 1
ATOM 761 N N . THR A 1 98 ? 0.407 7.445 2.319 1.00 91.06 98 THR A N 1
ATOM 762 C CA . THR A 1 98 ? -0.759 6.728 1.780 1.00 91.06 98 THR A CA 1
ATOM 763 C C . THR A 1 98 ? -1.082 5.473 2.584 1.00 91.06 98 THR A C 1
ATOM 765 O O . THR A 1 98 ? -2.256 5.164 2.782 1.00 91.06 98 THR A O 1
ATOM 768 N N . LEU A 1 99 ? -0.059 4.766 3.078 1.00 93.19 99 LEU A N 1
ATOM 769 C CA . LEU A 1 99 ? -0.244 3.604 3.942 1.00 93.19 99 LEU A CA 1
ATOM 770 C C . LEU A 1 99 ? -0.879 4.000 5.278 1.00 93.19 99 LEU A C 1
ATOM 772 O O . LEU A 1 99 ? -1.881 3.409 5.668 1.00 93.19 99 LEU A O 1
ATOM 776 N N . PHE A 1 100 ? -0.307 4.974 5.987 1.00 93.06 100 PHE A N 1
ATOM 777 C CA . PHE A 1 100 ? -0.789 5.335 7.319 1.00 93.06 100 PHE A CA 1
ATOM 778 C C . PHE A 1 100 ? -2.131 6.054 7.276 1.00 93.06 100 PHE A C 1
ATOM 780 O O . PHE A 1 100 ? -2.965 5.767 8.125 1.00 93.06 100 PHE A O 1
ATOM 787 N N . ARG A 1 101 ? -2.411 6.867 6.249 1.00 91.25 101 ARG A N 1
ATOM 788 C CA . ARG A 1 101 ? -3.765 7.394 6.022 1.00 91.25 101 ARG A CA 1
ATOM 789 C C . ARG A 1 101 ? -4.789 6.269 5.900 1.00 91.25 101 ARG A C 1
ATOM 791 O O . ARG A 1 101 ? -5.840 6.347 6.522 1.00 91.25 101 ARG A O 1
ATOM 798 N N . TYR A 1 102 ? -4.476 5.213 5.144 1.00 89.44 102 TYR A N 1
ATOM 799 C CA . TYR A 1 102 ? -5.367 4.058 5.012 1.00 89.44 102 TYR A CA 1
ATOM 800 C C . TYR A 1 102 ? -5.544 3.306 6.339 1.00 89.44 102 TYR A C 1
ATOM 802 O O . TYR A 1 102 ? -6.667 2.999 6.723 1.00 89.44 102 TYR A O 1
ATOM 810 N N . LEU A 1 103 ? -4.453 3.041 7.067 1.00 90.25 103 LEU A N 1
ATOM 811 C CA . LEU A 1 103 ? -4.509 2.331 8.354 1.00 90.25 103 LEU A CA 1
ATOM 812 C C . LEU A 1 103 ? -5.253 3.115 9.438 1.00 90.25 103 LEU A C 1
ATOM 814 O O . LEU A 1 103 ? -5.892 2.512 10.294 1.00 90.25 103 LEU A O 1
ATOM 818 N N . LEU A 1 104 ? -5.178 4.441 9.382 1.00 89.56 104 LEU A N 1
ATOM 819 C CA . LEU A 1 104 ? -5.910 5.343 10.259 1.00 89.56 104 LEU A CA 1
ATOM 820 C C . LEU A 1 104 ? -7.353 5.575 9.790 1.00 89.56 104 LEU A C 1
ATOM 822 O O . LEU A 1 104 ? -8.096 6.267 10.464 1.00 89.56 104 LEU A O 1
ATOM 826 N N . GLY A 1 105 ? -7.783 5.035 8.646 1.00 85.06 105 GLY A N 1
ATOM 827 C CA . GLY A 1 105 ? -9.132 5.286 8.127 1.00 85.06 105 GLY A CA 1
ATOM 828 C C . GLY A 1 105 ? -9.361 6.729 7.658 1.00 85.06 105 GLY A C 1
ATOM 829 O O . GLY A 1 105 ? -10.498 7.127 7.450 1.00 85.06 105 GLY A O 1
ATOM 830 N N . LEU A 1 106 ? -8.292 7.500 7.433 1.00 79.38 106 LEU A N 1
ATOM 831 C CA . LEU A 1 106 ? -8.310 8.876 6.907 1.00 79.38 106 LEU A CA 1
ATOM 832 C C . LEU A 1 106 ? -8.483 8.936 5.379 1.00 79.38 106 LEU A C 1
ATOM 834 O O . LEU A 1 106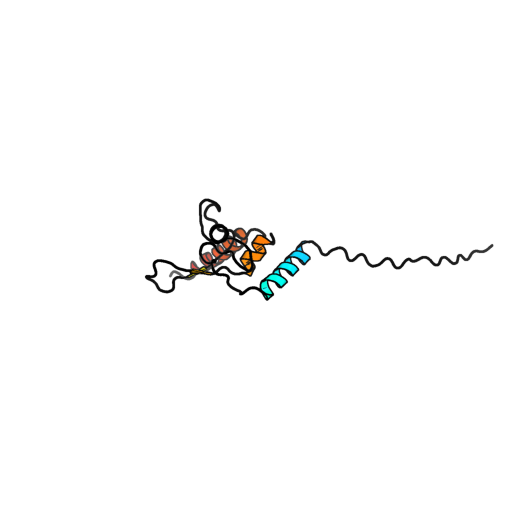 ? -8.218 9.959 4.735 1.00 79.38 106 LEU A O 1
ATOM 838 N N . THR A 1 107 ? -8.842 7.815 4.763 1.00 69.94 107 THR A N 1
ATOM 839 C CA . THR A 1 107 ? -9.054 7.719 3.322 1.00 69.94 107 THR A CA 1
ATOM 840 C C . THR A 1 107 ? -10.535 7.773 2.987 1.00 69.94 107 THR A C 1
ATOM 842 O O . THR A 1 107 ? -11.234 6.777 3.139 1.00 69.94 107 THR A O 1
ATOM 845 N N . GLU A 1 108 ? -10.952 8.895 2.407 1.00 56.84 108 GLU A N 1
ATOM 846 C CA . GLU A 1 108 ? -12.117 9.000 1.526 1.00 56.84 108 GLU A CA 1
ATOM 847 C C . GLU A 1 108 ? -11.749 8.276 0.216 1.00 56.84 108 GLU A C 1
ATOM 849 O O . GLU A 1 108 ? -11.002 8.816 -0.600 1.00 56.84 108 GLU A O 1
ATOM 854 N N . ASP A 1 109 ? -12.123 7.005 0.064 1.00 52.84 109 ASP A N 1
ATOM 855 C CA . ASP A 1 109 ? -12.008 6.208 -1.169 1.00 52.84 109 ASP A CA 1
ATOM 856 C C . ASP A 1 109 ? -10.835 6.555 -2.117 1.00 52.84 109 ASP A C 1
ATOM 858 O O . ASP A 1 109 ? -10.983 7.237 -3.137 1.00 52.84 109 ASP A O 1
ATOM 862 N N . SER A 1 110 ? -9.658 5.966 -1.861 1.00 52.56 110 SER A N 1
ATOM 863 C CA . SER A 1 110 ? -8.440 6.096 -2.696 1.00 52.56 110 SER A CA 1
ATOM 864 C C . SER A 1 110 ? -8.618 5.739 -4.192 1.00 52.56 110 SER A C 1
ATOM 866 O O . SER A 1 110 ? -7.714 5.971 -5.006 1.00 52.56 110 SER A O 1
ATOM 868 N N . THR A 1 111 ? -9.781 5.208 -4.579 1.00 51.53 111 THR A N 1
ATOM 869 C CA . THR A 1 111 ? -10.126 4.778 -5.939 1.00 51.53 111 THR A CA 1
ATOM 870 C C . THR A 1 111 ? -10.791 5.882 -6.774 1.00 51.53 111 THR A C 1
ATOM 872 O O . THR A 1 111 ? -10.459 6.028 -7.954 1.00 51.53 111 THR A O 1
ATOM 875 N N . ALA A 1 112 ? -11.696 6.685 -6.200 1.00 49.31 112 ALA A N 1
ATOM 876 C CA . ALA A 1 112 ? -12.541 7.610 -6.966 1.00 49.31 112 ALA A CA 1
ATOM 877 C C . ALA A 1 112 ? -11.754 8.828 -7.478 1.00 49.31 112 ALA A C 1
ATOM 879 O O . ALA A 1 112 ? -11.738 9.111 -8.678 1.00 49.31 112 ALA A O 1
ATOM 880 N N . THR A 1 113 ? -10.991 9.475 -6.597 1.00 51.28 113 THR A N 1
ATOM 881 C CA . THR A 1 113 ? -10.177 10.661 -6.921 1.00 51.28 113 THR A CA 1
ATOM 882 C C . THR A 1 113 ? -9.060 10.345 -7.919 1.00 51.28 113 THR A C 1
ATOM 884 O O . THR A 1 113 ? -8.697 11.172 -8.761 1.00 51.28 113 THR A O 1
ATOM 887 N N . PHE A 1 114 ? -8.535 9.115 -7.895 1.00 52.75 114 PHE A N 1
ATOM 888 C CA . PHE A 1 114 ? -7.518 8.675 -8.849 1.00 52.75 114 PHE A CA 1
ATOM 889 C C . PHE A 1 114 ? -8.086 8.375 -10.232 1.00 52.75 114 PHE A C 1
ATOM 891 O O . PHE A 1 114 ? -7.496 8.810 -11.215 1.00 52.75 114 PHE A O 1
ATOM 898 N N . MET A 1 115 ? -9.221 7.672 -10.321 1.00 54.25 115 MET A N 1
ATOM 899 C CA . MET A 1 115 ? -9.893 7.430 -11.603 1.00 54.25 115 MET A CA 1
ATOM 900 C C . MET A 1 115 ? -10.346 8.746 -12.244 1.00 54.25 115 MET A C 1
ATOM 902 O O . MET A 1 115 ? -10.163 8.928 -13.447 1.00 54.25 115 MET A O 1
ATOM 906 N N . ALA A 1 116 ? -10.847 9.694 -11.444 1.00 54.19 116 ALA A N 1
ATOM 907 C CA . ALA A 1 116 ? -11.186 11.037 -11.907 1.00 54.19 116 ALA A CA 1
ATOM 908 C C . ALA A 1 116 ? -9.956 11.779 -12.466 1.00 54.19 116 ALA A C 1
ATOM 910 O O . ALA A 1 116 ? -9.986 12.272 -13.591 1.00 54.19 116 ALA A O 1
ATOM 911 N N . THR A 1 117 ? -8.832 11.771 -11.742 1.00 53.34 117 THR A N 1
ATOM 912 C CA . THR A 1 117 ? -7.594 12.453 -12.166 1.00 53.34 117 THR A CA 1
ATOM 913 C C . THR A 1 117 ? -6.905 11.776 -13.359 1.00 53.34 117 THR A C 1
ATOM 915 O O . THR A 1 117 ? -6.393 12.448 -14.255 1.00 53.34 117 THR A O 1
ATOM 918 N N . ALA A 1 118 ? -6.897 10.441 -13.414 1.00 53.81 118 ALA A N 1
ATOM 919 C CA . ALA A 1 118 ? -6.315 9.690 -14.525 1.00 53.81 118 ALA A CA 1
ATOM 920 C C . ALA A 1 118 ? -7.114 9.890 -15.822 1.00 53.81 118 ALA A C 1
ATOM 922 O O . ALA A 1 118 ? -6.516 10.060 -16.884 1.00 53.81 118 ALA A O 1
ATOM 923 N N . LYS A 1 119 ? -8.450 9.965 -15.734 1.00 49.97 119 LYS A N 1
ATOM 924 C CA . LYS A 1 119 ? -9.325 10.244 -16.880 1.00 49.97 119 LYS A CA 1
ATOM 925 C C . LYS A 1 119 ? -9.071 11.634 -17.476 1.00 49.97 119 LYS A C 1
ATOM 927 O O . LYS A 1 119 ? -8.974 11.749 -18.694 1.00 49.97 119 LYS A O 1
ATOM 932 N N . ILE A 1 120 ? -8.846 12.650 -16.639 1.00 55.75 120 ILE A N 1
ATOM 933 C CA . ILE A 1 120 ? -8.493 14.017 -17.077 1.00 55.75 120 ILE A CA 1
ATOM 934 C C . ILE A 1 120 ? -7.176 14.029 -17.878 1.00 55.75 120 ILE A C 1
ATOM 936 O O . ILE A 1 120 ? -7.054 14.710 -18.899 1.00 55.75 120 ILE A O 1
ATOM 940 N N . ARG A 1 121 ? -6.187 13.228 -17.460 1.00 48.28 121 ARG A N 1
ATOM 941 C CA . ARG A 1 121 ? -4.862 13.171 -18.099 1.00 48.28 121 ARG A CA 1
ATOM 942 C C . ARG A 1 121 ? -4.840 12.379 -19.412 1.00 48.28 121 ARG A C 1
ATOM 944 O O . ARG A 1 121 ? -3.972 12.625 -20.251 1.00 48.28 121 ARG A O 1
ATOM 951 N N . SER A 1 122 ? -5.766 11.437 -19.583 1.00 54.22 122 SER A N 1
ATOM 952 C CA . SER A 1 122 ? -5.956 10.685 -20.829 1.00 54.22 122 SER A CA 1
ATOM 953 C C . SER A 1 122 ? -6.758 11.472 -21.867 1.00 54.22 122 SER A C 1
ATOM 955 O O . SER A 1 122 ? -6.446 11.387 -23.052 1.00 54.22 122 SER A O 1
ATOM 957 N N . ASP A 1 123 ? -7.728 12.282 -21.438 1.00 54.59 123 ASP A N 1
ATOM 958 C CA . ASP A 1 123 ? -8.525 13.127 -22.339 1.00 54.59 123 ASP A CA 1
ATOM 959 C C . ASP A 1 123 ? -7.681 14.259 -22.958 1.00 54.59 123 ASP A C 1
ATOM 961 O O . ASP A 1 123 ? -7.704 14.483 -24.167 1.00 54.59 123 ASP A O 1
ATOM 965 N N . SER A 1 124 ? -6.784 14.858 -22.164 1.00 51.81 124 SER A N 1
ATOM 966 C CA . SER A 1 124 ? -5.850 15.898 -22.634 1.00 51.81 124 SER A CA 1
ATOM 967 C C . SER A 1 124 ? -4.795 15.412 -23.641 1.00 51.81 124 SER A C 1
ATOM 969 O O . SER A 1 124 ? -4.157 16.228 -24.302 1.00 51.81 124 SER A O 1
ATOM 971 N N . GLN A 1 125 ? -4.575 14.099 -23.774 1.00 52.91 125 GLN A N 1
ATOM 972 C CA . GLN A 1 125 ? -3.649 13.544 -24.774 1.00 52.91 125 GLN A CA 1
ATOM 973 C C . GLN A 1 125 ? -4.331 13.254 -26.117 1.00 52.91 125 GLN A C 1
ATOM 975 O O . GLN A 1 125 ? -3.636 13.035 -27.107 1.00 52.91 125 GLN A O 1
ATOM 980 N N . LYS A 1 126 ? -5.669 13.299 -26.186 1.00 49.25 126 LYS A N 1
ATOM 981 C CA . LYS A 1 126 ? -6.416 13.038 -27.424 1.00 49.25 126 LYS A CA 1
ATOM 982 C C . LYS A 1 126 ? -6.586 14.280 -28.312 1.00 49.25 126 LYS A C 1
ATOM 984 O O . LYS A 1 126 ? -6.873 14.131 -29.491 1.00 49.25 126 LYS A O 1
ATOM 989 N N . THR A 1 127 ? -6.342 15.489 -27.804 1.00 52.44 127 THR A N 1
ATOM 990 C CA . THR A 1 127 ? -6.476 16.744 -28.577 1.00 52.44 127 THR A CA 1
ATOM 991 C C . THR A 1 127 ? -5.185 17.226 -29.251 1.00 52.44 127 THR A C 1
ATOM 993 O O . THR A 1 127 ? -5.214 18.227 -29.957 1.00 52.44 127 THR A O 1
ATOM 996 N N . LYS A 1 128 ? -4.053 16.521 -29.088 1.00 53.00 128 LYS A N 1
ATOM 997 C CA . LYS A 1 128 ? -2.775 16.837 -29.767 1.00 53.00 128 LYS A CA 1
ATOM 998 C C . LYS A 1 128 ? -2.386 15.859 -30.879 1.00 53.00 128 LYS A C 1
ATOM 1000 O O . LYS A 1 128 ? -1.237 15.859 -31.313 1.00 53.00 128 LYS A O 1
ATOM 1005 N N . ALA A 1 129 ? -3.320 15.036 -31.347 1.00 50.16 129 ALA A N 1
ATOM 1006 C CA . ALA A 1 129 ? -3.087 14.162 -32.486 1.00 50.16 129 ALA A CA 1
ATOM 1007 C C . ALA A 1 129 ? -4.227 14.281 -33.504 1.00 50.16 129 ALA A C 1
ATOM 1009 O O . ALA A 1 129 ? -5.238 13.589 -33.392 1.00 50.16 129 ALA A O 1
ATOM 1010 N N . ASN A 1 130 ? -3.942 15.104 -34.521 1.00 40.66 130 ASN A N 1
ATOM 1011 C CA . ASN A 1 130 ? -4.328 14.979 -35.932 1.00 40.66 130 ASN A CA 1
ATOM 1012 C C . ASN A 1 130 ? -5.439 15.916 -36.451 1.00 40.66 130 ASN A C 1
ATOM 1014 O O . ASN A 1 130 ? -6.479 16.016 -35.796 1.00 40.66 130 ASN A O 1
ATOM 1018 N N . PRO A 1 131 ? -5.326 16.440 -37.690 1.00 50.03 131 PRO A N 1
ATOM 1019 C CA . PRO A 1 131 ? -4.144 16.730 -38.525 1.00 50.03 131 PRO A CA 1
ATOM 1020 C C . PRO A 1 131 ? -3.722 18.210 -38.512 1.00 50.03 131 PRO A C 1
ATOM 1022 O O . PRO A 1 131 ? -4.592 19.086 -38.312 1.00 50.03 131 PRO A O 1
#

pLDDT: mean 76.45, std 19.3, range [40.66, 96.12]

Foldseek 3Di:
DDDDDDDPDDPPPDPPPPPPDVLVVLVVVLVVLPVVDDQWDWQDDQPDADPRPRDHSVRVCQQDAQDPNCVGDRQFHWDWDDPDPPGPGTIIIGGSNRVSCVVSVVDPRPPPVVVVVVVVVVVVVVVPDDD

Sequence (131 aa):
MSRTSIEHTEGNGDPTIAPPPLQIQLEGELEHVLKRCPPFLTLPKALTRCPFSNLSRTGLVELIAPGPRNNFKPPVKAIYKKAHKHAQRGQWLIPAETLFRYLLGLTEDSTATFMATAKIRSDSQKTKANP